Protein AF-A0AAW9EB38-F1 (afdb_monomer_lite)
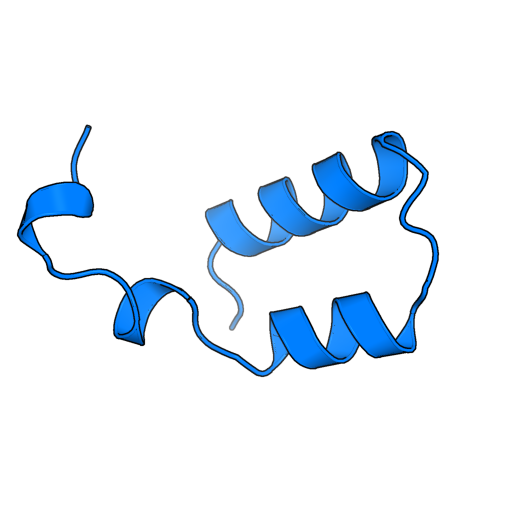
pLDDT: mean 78.38, std 11.49, range [48.62, 90.88]

Organism: Klebsiella aerogenes (NCBI:txid548)

Foldseek 3Di:
DQDPVLVVVLVVCVVVVPPPPVVNVVSSVDDVVVVDDPVPVDD

Structure (mmCIF, N/CA/C/O backbone):
data_AF-A0AAW9EB38-F1
#
_entry.id   AF-A0AAW9EB38-F1
#
loop_
_atom_site.group_PDB
_atom_site.id
_atom_site.type_symbol
_atom_site.label_atom_id
_atom_site.label_alt_id
_atom_site.label_comp_id
_atom_site.label_asym_id
_atom_site.label_entity_id
_atom_site.label_seq_id
_atom_site.pdbx_PDB_ins_code
_atom_site.Cartn_x
_atom_site.Cartn_y
_atom_site.Cartn_z
_atom_site.occupancy
_atom_site.B_iso_or_equiv
_atom_site.auth_seq_id
_atom_site.auth_comp_id
_atom_site.auth_asym_id
_atom_site.auth_atom_id
_atom_site.pdbx_PDB_model_num
ATOM 1 N N . MET A 1 1 ? 2.990 -10.481 3.505 1.00 57.34 1 MET A N 1
ATOM 2 C CA . MET A 1 1 ? 3.150 -9.295 4.379 1.00 57.34 1 MET A CA 1
ATOM 3 C C . MET A 1 1 ? 3.322 -8.088 3.470 1.00 57.34 1 MET A C 1
ATOM 5 O O . MET A 1 1 ? 4.092 -8.204 2.531 1.00 57.34 1 MET A O 1
ATOM 9 N N . LEU A 1 2 ? 2.588 -6.990 3.686 1.00 60.81 2 LEU A N 1
ATOM 10 C CA . LEU A 1 2 ? 2.721 -5.765 2.878 1.00 60.81 2 LEU A CA 1
ATOM 11 C C . LEU A 1 2 ? 4.163 -5.242 2.931 1.00 60.81 2 LEU A C 1
ATOM 13 O O . LEU A 1 2 ? 4.740 -5.197 4.023 1.00 60.81 2 LEU A O 1
ATOM 17 N N . SER A 1 3 ? 4.720 -4.838 1.787 1.00 74.62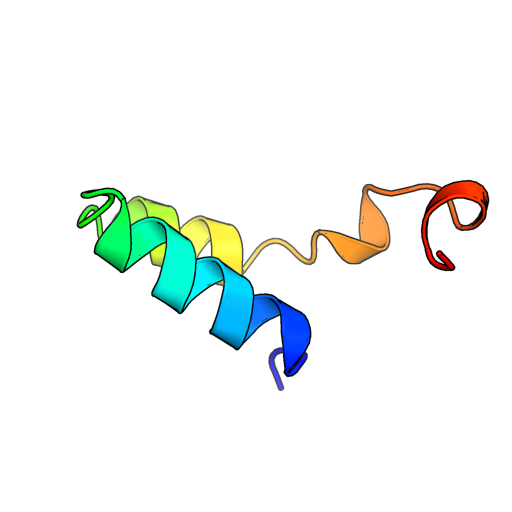 3 SER A N 1
ATOM 18 C CA . SER A 1 3 ? 6.039 -4.205 1.724 1.00 74.62 3 SER A CA 1
ATOM 19 C C . 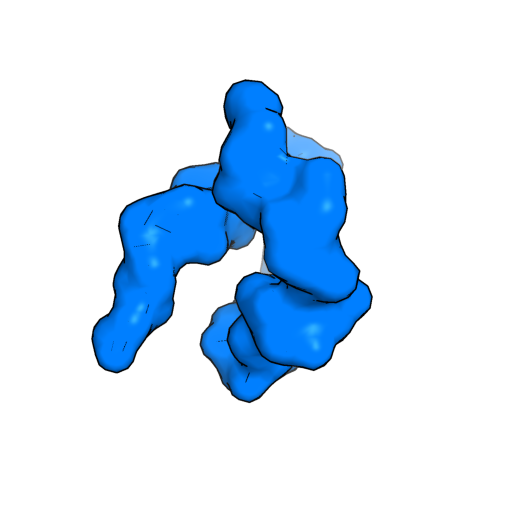SER A 1 3 ? 6.046 -2.904 2.538 1.00 74.62 3 SER A C 1
ATOM 21 O O . SER A 1 3 ? 5.018 -2.235 2.692 1.00 74.62 3 SER A O 1
ATOM 23 N N . ARG A 1 4 ? 7.201 -2.555 3.123 1.00 76.50 4 ARG A N 1
ATOM 24 C CA . ARG A 1 4 ? 7.341 -1.354 3.969 1.00 76.50 4 ARG A CA 1
ATOM 25 C C . ARG A 1 4 ? 6.916 -0.095 3.198 1.00 76.50 4 ARG A C 1
ATOM 27 O O . ARG A 1 4 ? 6.069 0.645 3.684 1.00 76.50 4 ARG A O 1
ATOM 34 N N . SER A 1 5 ? 7.353 0.015 1.945 1.00 80.06 5 SER A N 1
ATOM 35 C CA . SER A 1 5 ? 7.004 1.090 1.010 1.00 80.06 5 SER A CA 1
ATOM 36 C C . SER A 1 5 ? 5.494 1.254 0.798 1.00 80.06 5 SER A C 1
ATOM 38 O O . SER A 1 5 ? 5.003 2.373 0.675 1.00 80.06 5 SER A O 1
ATOM 40 N N . MET A 1 6 ? 4.728 0.156 0.804 1.00 82.12 6 MET A N 1
ATOM 41 C CA . MET A 1 6 ? 3.272 0.213 0.660 1.00 82.12 6 MET A CA 1
ATOM 42 C C . MET A 1 6 ? 2.588 0.779 1.913 1.00 82.12 6 MET A C 1
ATOM 44 O O . MET A 1 6 ? 1.626 1.538 1.811 1.00 82.12 6 MET A O 1
ATOM 48 N N . LYS A 1 7 ? 3.090 0.452 3.110 1.00 83.38 7 LYS A N 1
ATOM 49 C CA . LYS A 1 7 ? 2.572 1.020 4.368 1.00 83.38 7 LYS A CA 1
ATOM 50 C C . LYS A 1 7 ? 2.863 2.515 4.482 1.00 83.38 7 LYS A C 1
ATOM 52 O O . LYS A 1 7 ? 1.992 3.265 4.928 1.00 83.38 7 LYS A O 1
ATOM 57 N N . ASP A 1 8 ? 4.051 2.938 4.058 1.00 87.62 8 ASP A N 1
ATOM 58 C CA . ASP A 1 8 ? 4.422 4.353 4.004 1.00 87.62 8 ASP A CA 1
ATOM 59 C C . ASP A 1 8 ? 3.521 5.114 3.017 1.00 87.62 8 ASP A C 1
ATOM 61 O O . ASP A 1 8 ? 2.967 6.157 3.368 1.00 87.62 8 ASP A O 1
ATOM 65 N N . LEU A 1 9 ? 3.250 4.535 1.839 1.00 85.19 9 LEU A N 1
ATOM 66 C CA . LEU A 1 9 ? 2.327 5.108 0.854 1.00 85.19 9 LEU A CA 1
ATOM 67 C C . LEU A 1 9 ? 0.908 5.275 1.416 1.00 85.19 9 LEU A C 1
ATOM 69 O O . LEU A 1 9 ? 0.335 6.357 1.319 1.00 85.19 9 LEU A O 1
ATOM 73 N N . LEU A 1 10 ? 0.339 4.238 2.041 1.00 86.06 10 LEU A N 1
ATOM 74 C CA . LEU A 1 10 ? -1.001 4.312 2.644 1.00 86.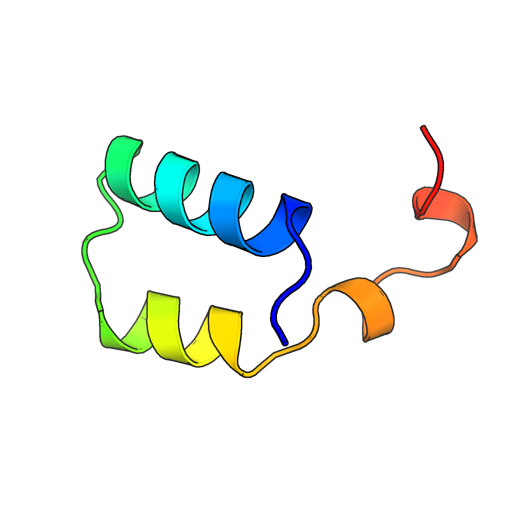06 10 LEU A CA 1
ATOM 75 C C . LEU A 1 10 ? -1.076 5.373 3.752 1.00 86.06 10 LEU A C 1
ATOM 77 O O . LEU A 1 10 ? -2.080 6.073 3.874 1.00 86.06 10 LEU A O 1
ATOM 81 N N . THR A 1 11 ? -0.010 5.523 4.540 1.00 88.56 11 THR A N 1
ATOM 82 C CA . THR A 1 11 ? 0.076 6.554 5.584 1.00 88.56 11 THR A CA 1
ATOM 83 C C . THR A 1 11 ? 0.114 7.956 4.975 1.00 88.56 11 THR A C 1
ATOM 85 O O . THR A 1 11 ? -0.607 8.842 5.432 1.00 88.56 11 THR A O 1
ATOM 88 N N . MET A 1 12 ? 0.883 8.149 3.900 1.00 88.38 12 MET A N 1
ATOM 89 C CA . MET A 1 12 ? 0.939 9.415 3.165 1.00 88.38 12 MET A CA 1
ATOM 90 C C . MET A 1 12 ? -0.413 9.776 2.531 1.00 88.38 12 MET A C 1
ATOM 92 O O . MET A 1 12 ? -0.837 10.930 2.594 1.00 88.38 12 MET A O 1
ATOM 96 N N . LEU A 1 13 ? -1.121 8.793 1.963 1.00 88.56 13 LEU A N 1
ATOM 97 C CA . LEU A 1 13 ? -2.450 8.986 1.369 1.00 88.56 13 LEU A CA 1
ATOM 98 C C . LEU A 1 13 ? -3.479 9.411 2.425 1.00 88.56 13 LEU A C 1
ATOM 100 O O . LEU A 1 13 ? -4.241 10.349 2.187 1.00 88.56 13 LEU A O 1
ATOM 104 N N . LYS A 1 14 ? -3.446 8.801 3.619 1.00 88.19 14 LYS A N 1
ATOM 105 C CA . LYS A 1 14 ? -4.269 9.241 4.758 1.00 88.19 14 LYS A CA 1
ATOM 106 C C . LYS A 1 14 ? -3.986 10.691 5.144 1.00 88.19 14 LYS A C 1
ATOM 108 O O . LYS A 1 14 ? -4.920 11.464 5.337 1.00 88.19 14 LYS A O 1
ATOM 113 N N . GLN A 1 15 ? -2.712 11.084 5.205 1.00 90.19 15 GLN A N 1
ATOM 114 C CA . GLN A 1 15 ? -2.323 12.468 5.507 1.00 90.19 15 GLN A CA 1
ATOM 115 C C . GLN A 1 15 ? -2.774 13.464 4.427 1.00 90.19 15 GLN A C 1
ATOM 117 O O . GLN A 1 15 ? -3.082 14.606 4.748 1.00 90.19 15 GLN A O 1
ATOM 122 N N . HIS A 1 16 ? -2.883 13.030 3.169 1.00 88.12 16 HIS A N 1
ATOM 123 C CA . HIS A 1 16 ? -3.450 13.823 2.071 1.00 88.12 16 HIS A CA 1
ATOM 124 C C . HIS A 1 16 ? -4.986 13.922 2.094 1.00 88.12 16 HIS A C 1
ATOM 126 O O . HIS A 1 16 ? -5.575 14.533 1.204 1.00 88.12 16 HIS A O 1
ATOM 132 N N . GLY A 1 17 ? -5.647 13.341 3.099 1.00 90.25 17 GLY A N 1
ATOM 133 C CA . GLY A 1 17 ? -7.100 13.392 3.257 1.00 90.25 17 GLY A CA 1
ATOM 134 C C . GLY A 1 17 ? -7.842 12.198 2.657 1.00 90.25 17 GLY A C 1
ATOM 135 O O . GLY A 1 17 ? -9.073 12.170 2.699 1.00 90.25 17 GLY A O 1
ATOM 136 N N . ILE A 1 18 ? -7.131 11.184 2.149 1.00 86.69 18 ILE A N 1
ATOM 137 C CA . ILE A 1 18 ? -7.751 9.939 1.686 1.00 86.69 18 ILE A CA 1
ATOM 138 C C . ILE A 1 18 ? -8.035 9.055 2.900 1.00 86.69 18 ILE A C 1
ATOM 140 O O . ILE A 1 18 ? -7.227 8.223 3.307 1.00 86.69 18 ILE A O 1
ATOM 144 N N . ASN A 1 19 ? -9.211 9.264 3.484 1.00 85.38 19 ASN A N 1
ATOM 145 C CA . ASN A 1 19 ? -9.707 8.509 4.636 1.00 85.38 19 ASN A CA 1
ATOM 146 C C . ASN A 1 19 ? -10.680 7.387 4.243 1.00 85.38 19 ASN A C 1
ATOM 148 O O . ASN A 1 19 ? -11.278 6.764 5.117 1.00 85.38 19 ASN A O 1
ATOM 152 N N . ASP A 1 20 ? -10.858 7.128 2.944 1.00 90.88 20 ASP A N 1
ATOM 153 C CA . ASP A 1 20 ? -11.710 6.037 2.478 1.00 90.88 20 ASP A CA 1
ATOM 154 C C . ASP A 1 20 ? -11.046 4.686 2.783 1.00 90.88 20 ASP A C 1
ATOM 156 O O . ASP A 1 20 ? -10.071 4.273 2.153 1.00 90.88 20 ASP A O 1
ATOM 160 N N . GLU A 1 21 ? -11.571 4.005 3.797 1.00 86.25 21 GLU A N 1
ATOM 161 C CA . GLU A 1 21 ? -11.026 2.739 4.277 1.00 86.25 21 GLU A CA 1
ATOM 162 C C . GLU A 1 21 ? -11.154 1.621 3.236 1.00 86.25 21 GLU A C 1
ATOM 164 O O . GLU A 1 21 ? -10.241 0.806 3.105 1.00 86.25 21 GLU A O 1
ATOM 169 N N . ARG A 1 22 ? -12.223 1.627 2.425 1.00 87.88 22 ARG A N 1
ATOM 170 C CA . ARG A 1 22 ? -12.444 0.627 1.368 1.00 87.88 22 ARG A CA 1
ATOM 171 C C . ARG A 1 22 ? -11.430 0.789 0.243 1.00 87.88 22 ARG A C 1
ATOM 173 O O . ARG A 1 22 ? -10.923 -0.206 -0.272 1.00 87.88 22 ARG A O 1
ATOM 180 N N . LEU A 1 23 ? -11.103 2.031 -0.109 1.00 86.69 23 LEU A N 1
ATOM 181 C CA . LEU A 1 23 ? -10.063 2.352 -1.080 1.00 86.69 23 LEU A CA 1
ATOM 182 C C . LEU A 1 23 ? -8.685 1.912 -0.576 1.00 86.69 23 LEU A 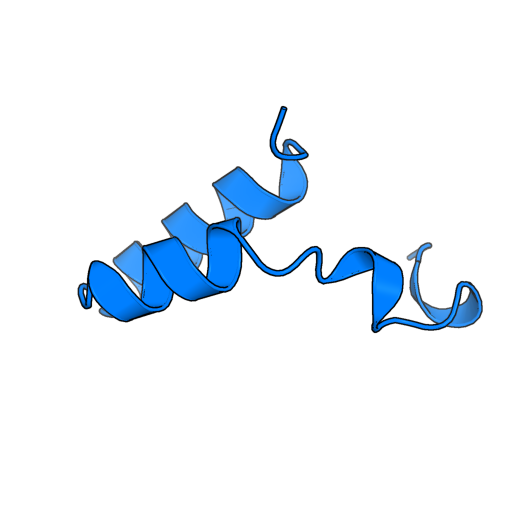C 1
ATOM 184 O O . LEU A 1 23 ? -7.949 1.248 -1.303 1.00 86.69 23 LEU A O 1
ATOM 188 N N . LEU A 1 24 ? -8.346 2.227 0.676 1.00 84.81 24 LEU A N 1
ATOM 189 C CA . LEU A 1 24 ? -7.068 1.838 1.277 1.00 84.81 24 LEU A CA 1
ATOM 190 C C . LEU A 1 24 ? -6.930 0.311 1.396 1.00 84.81 24 LEU A C 1
ATOM 192 O O . LEU A 1 24 ? -5.850 -0.231 1.152 1.00 84.81 24 LEU A O 1
ATOM 196 N N . GLU A 1 25 ? -8.018 -0.397 1.712 1.00 86.75 25 GLU A N 1
ATOM 197 C CA . GLU A 1 25 ? -8.057 -1.862 1.701 1.00 86.75 25 GLU A CA 1
ATOM 198 C C . GLU A 1 25 ? -7.871 -2.433 0.293 1.00 86.75 25 GLU A C 1
ATOM 200 O O . GLU A 1 25 ? -7.110 -3.384 0.112 1.00 86.75 25 GLU A O 1
ATOM 205 N N . ALA A 1 26 ? -8.539 -1.861 -0.711 1.00 86.88 26 ALA A N 1
ATOM 206 C CA . ALA A 1 26 ? -8.391 -2.287 -2.098 1.00 86.88 26 ALA A CA 1
ATOM 207 C C . ALA A 1 26 ? -6.948 -2.091 -2.579 1.00 86.88 26 ALA A C 1
ATOM 209 O O . ALA A 1 26 ? -6.361 -3.011 -3.141 1.00 86.88 26 ALA A O 1
ATOM 210 N N . MET A 1 27 ? -6.337 -0.943 -2.274 1.00 83.19 27 MET A N 1
ATOM 211 C CA . MET A 1 27 ? -4.929 -0.686 -2.576 1.00 83.19 27 MET A CA 1
ATOM 212 C C . MET A 1 27 ? -4.016 -1.689 -1.869 1.00 83.19 27 MET A C 1
ATOM 214 O O . MET A 1 27 ? -3.128 -2.241 -2.501 1.00 83.19 27 MET A O 1
ATOM 218 N N . SER A 1 28 ? -4.261 -1.989 -0.591 1.00 82.25 28 SER A N 1
ATOM 219 C CA . SER A 1 28 ? -3.513 -2.999 0.173 1.00 82.25 28 SER A CA 1
ATOM 220 C C . SER A 1 28 ? -3.591 -4.405 -0.448 1.00 82.25 28 SER A C 1
ATOM 222 O O . SER A 1 28 ? -2.621 -5.162 -0.408 1.00 82.25 28 SER A O 1
ATOM 224 N N . LYS A 1 29 ? -4.729 -4.759 -1.057 1.00 85.25 29 LYS A N 1
ATOM 225 C CA . LYS A 1 29 ? -4.941 -6.051 -1.732 1.00 85.25 29 LYS A CA 1
ATOM 226 C C . LYS A 1 29 ? -4.347 -6.110 -3.140 1.00 85.25 29 LYS A C 1
ATOM 228 O O . LYS A 1 29 ? -4.152 -7.209 -3.653 1.00 85.25 29 LYS A O 1
ATOM 233 N N . VAL A 1 30 ? -4.064 -4.965 -3.761 1.00 83.19 30 VAL A N 1
ATOM 234 C CA . VAL A 1 30 ? -3.520 -4.877 -5.120 1.00 83.19 30 VAL A CA 1
ATOM 235 C C . VAL A 1 30 ? -2.013 -4.596 -5.048 1.00 83.19 30 VAL A C 1
ATOM 237 O O . VAL A 1 30 ? -1.606 -3.473 -4.744 1.00 83.19 30 VAL A O 1
ATOM 240 N N . PRO A 1 31 ? -1.151 -5.588 -5.331 1.00 77.25 31 PRO A N 1
ATOM 241 C CA . PRO A 1 31 ? 0.294 -5.413 -5.258 1.00 77.25 31 PRO A CA 1
ATOM 242 C C . PRO A 1 31 ? 0.775 -4.538 -6.418 1.00 77.25 31 PRO A C 1
ATOM 244 O O . PRO A 1 31 ? 1.042 -5.035 -7.506 1.00 77.25 31 PRO A O 1
ATOM 247 N N . ARG A 1 32 ? 0.902 -3.226 -6.176 1.00 77.06 32 ARG A N 1
ATOM 248 C CA . ARG A 1 32 ? 1.381 -2.221 -7.148 1.00 77.06 32 ARG A CA 1
ATOM 249 C C . ARG A 1 32 ? 2.664 -2.640 -7.876 1.00 77.06 32 ARG A C 1
ATOM 251 O O . ARG A 1 32 ? 2.840 -2.283 -9.032 1.00 77.06 32 ARG A O 1
ATOM 258 N N . GLU A 1 33 ? 3.526 -3.400 -7.208 1.00 73.81 33 GLU A N 1
ATOM 259 C CA . GLU A 1 33 ? 4.792 -3.934 -7.728 1.00 73.81 33 GLU A CA 1
ATOM 260 C C . GLU A 1 33 ? 4.598 -4.833 -8.961 1.00 73.81 33 GLU A C 1
ATOM 262 O O . GLU A 1 33 ? 5.458 -4.859 -9.827 1.00 73.81 33 GLU A O 1
ATOM 267 N N . LEU A 1 34 ? 3.450 -5.509 -9.092 1.00 74.81 34 LEU A N 1
ATOM 268 C CA . LEU A 1 34 ? 3.122 -6.320 -10.274 1.00 74.81 34 LEU A CA 1
ATOM 269 C C . LEU A 1 34 ? 2.617 -5.489 -11.464 1.00 74.81 34 LEU A C 1
ATOM 271 O O . LEU A 1 34 ? 2.465 -6.019 -12.560 1.00 74.81 34 LEU A O 1
ATOM 275 N N . PHE A 1 35 ? 2.307 -4.209 -11.244 1.00 76.81 35 PHE A N 1
ATOM 276 C CA . PHE A 1 35 ? 1.744 -3.299 -12.251 1.00 76.81 35 PHE A CA 1
ATOM 277 C C . PHE A 1 35 ? 2.756 -2.258 -12.737 1.00 76.81 35 PHE A C 1
ATOM 279 O O . PHE A 1 35 ? 2.415 -1.415 -13.564 1.00 76.81 35 PHE A O 1
ATOM 286 N N . ILE A 1 36 ? 3.973 -2.275 -12.196 1.00 68.88 36 ILE A N 1
ATOM 287 C CA . ILE A 1 36 ? 5.063 -1.401 -12.611 1.00 68.88 36 ILE A CA 1
ATOM 288 C C . ILE A 1 36 ? 6.134 -2.288 -13.230 1.00 68.88 36 ILE A C 1
ATOM 290 O O . ILE A 1 36 ? 6.687 -3.145 -12.551 1.00 68.88 36 ILE A O 1
ATOM 294 N N . ASP A 1 37 ? 6.419 -2.070 -14.513 1.00 67.81 37 ASP A N 1
ATOM 295 C CA . ASP A 1 37 ? 7.553 -2.697 -15.189 1.00 67.81 37 ASP A CA 1
ATOM 296 C C . ASP A 1 37 ? 8.851 -2.456 -14.402 1.00 67.81 37 ASP A C 1
ATOM 298 O O . ASP A 1 37 ? 9.113 -1.337 -13.946 1.00 67.81 37 ASP A O 1
ATOM 302 N N . GLU A 1 38 ? 9.688 -3.493 -14.280 1.00 58.44 38 GLU A N 1
ATOM 303 C CA . GLU A 1 38 ? 10.951 -3.491 -13.517 1.00 58.44 38 GLU A CA 1
ATOM 304 C C . GLU A 1 38 ? 11.851 -2.277 -13.813 1.00 58.44 38 GLU A C 1
ATOM 306 O O . GLU A 1 38 ? 12.583 -1.819 -12.936 1.00 58.44 38 GLU A O 1
ATOM 311 N N . ALA A 1 39 ? 11.740 -1.688 -15.008 1.00 62.78 39 ALA A N 1
ATOM 312 C CA . ALA A 1 39 ? 12.452 -0.480 -15.425 1.00 62.78 39 ALA A CA 1
ATOM 313 C C . ALA A 1 39 ? 12.190 0.763 -14.542 1.00 62.78 39 ALA A C 1
ATOM 315 O O . ALA A 1 39 ? 13.000 1.689 -14.536 1.00 62.78 39 ALA A O 1
ATOM 316 N N . LEU A 1 40 ? 11.086 0.796 -13.790 1.00 58.31 40 LEU A N 1
ATOM 317 C CA . LEU A 1 40 ? 10.735 1.862 -12.840 1.00 58.31 40 LEU A CA 1
ATOM 318 C C . LEU A 1 40 ? 10.923 1.450 -11.370 1.00 58.31 40 LEU A C 1
ATOM 320 O O . LEU A 1 40 ? 10.716 2.272 -10.478 1.00 58.31 40 LEU A O 1
ATOM 324 N N . SER A 1 41 ? 11.306 0.198 -11.097 1.00 59.50 41 SER A N 1
ATOM 325 C CA . SER A 1 41 ? 11.384 -0.343 -9.733 1.00 59.50 41 SER A CA 1
ATOM 326 C C . SER A 1 41 ? 12.624 0.119 -8.950 1.00 59.50 41 SER A C 1
ATOM 328 O O . SER A 1 41 ? 12.732 -0.161 -7.753 1.00 59.50 41 SER A O 1
ATOM 330 N N . HIS A 1 42 ? 13.564 0.821 -9.591 1.00 54.22 42 HIS A N 1
ATOM 331 C CA . HIS A 1 42 ? 14.782 1.305 -8.945 1.00 54.22 42 HIS A CA 1
ATOM 332 C C . HIS A 1 42 ? 15.110 2.744 -9.358 1.00 54.22 42 HIS A C 1
A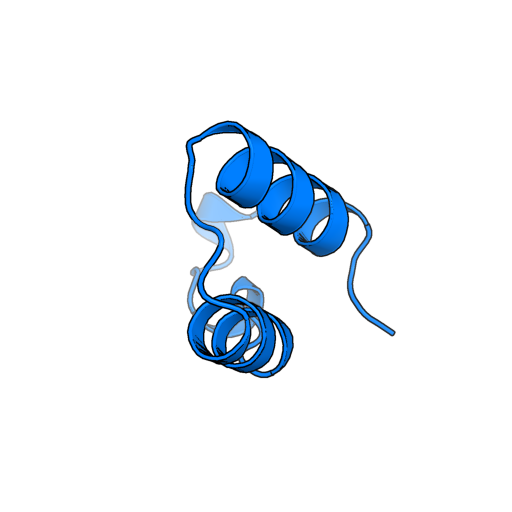TOM 334 O O . HIS A 1 42 ? 15.762 2.990 -10.373 1.00 54.22 42 HIS A O 1
ATOM 340 N N . LYS A 1 43 ? 14.668 3.705 -8.545 1.00 48.62 43 LYS A N 1
ATOM 341 C CA . LYS A 1 43 ? 15.320 5.007 -8.425 1.00 48.62 43 LYS A CA 1
ATOM 342 C C . LYS A 1 43 ? 15.133 5.578 -7.028 1.00 48.62 43 LYS A C 1
ATOM 344 O O . LYS A 1 43 ? 14.048 5.344 -6.452 1.00 48.62 43 LYS A O 1
#

Secondary structure (DSSP, 8-state):
---HHHHHHHHHHHHTT---HHHHHHHHHS-GGGGS-GGGS--

Radius of gyration: 11.27 Å; chains: 1; bounding box: 28×23×21 Å

InterPro domains:
  IPR029063 S-adenosyl-L-methionine-dependent methyltransferase superfamily [G3DSA:3.40.50.150] (1-43)

Sequence (43 aa):
MLSRSMKDLLTMLKQHGINDERLLEAMSKVPRELFIDEALSHK